Protein AF-F0Y6E3-F1 (afdb_monomer_lite)

pLDDT: mean 87.99, std 11.55, range [56.91, 97.0]

InterPro domains:
  IPR009050 Globin-like superfamily [SSF46458] (15-75)
  IPR012292 Globin/Protoglobin [G3DSA:1.10.490.10] (1-75)

Organism: Aureococcus anophagefferens (NCBI:txid44056)

Radius of gyration: 13.63 Å; chains: 1; bounding box: 31×28×33 Å

Sequence (75 aa):
MVTRWHESAQRPGFKFLVVQIVCNLTGGPQRYTGRPMDEAHKHLNISEAEWGVFMGLFNEVCGEFGLPAEDQDDL

Foldseek 3Di:
DVVVCCVPPPDVVVVVLVVQVVCVVVVHPHHRPDDDPCVVCVVVPQDPVNVVVVLVVVLVVCVVVPPPVVVSVVD

Secondary structure (DSSP, 8-state):
-HHHHHHHH--HHHHHHHHHHHHHHTT-SPPP-S--HHHHHTTT---HHHHHHHHHHHHHHHHHTT--HHHHHT-

Structure (mmCIF, N/CA/C/O backbone):
data_AF-F0Y6E3-F1
#
_entry.id   AF-F0Y6E3-F1
#
loop_
_atom_site.group_PDB
_atom_site.id
_atom_site.type_symbol
_atom_site.label_atom_id
_atom_site.label_alt_id
_atom_site.label_comp_id
_atom_site.label_asym_id
_atom_site.label_entity_id
_atom_site.label_seq_id
_atom_site.pdbx_PDB_ins_code
_atom_site.Cartn_x
_atom_site.Cartn_y
_atom_site.Cartn_z
_atom_site.occupancy
_atom_site.B_iso_or_equiv
_atom_site.auth_seq_id
_atom_site.auth_comp_id
_atom_site.auth_asym_id
_atom_site.auth_atom_id
_atom_site.pdbx_PDB_model_num
ATOM 1 N N . MET A 1 1 ? 6.055 -16.187 -9.906 1.00 62.44 1 MET A N 1
ATOM 2 C CA . MET A 1 1 ? 6.720 -15.005 -10.512 1.00 62.44 1 MET A CA 1
ATOM 3 C C . MET A 1 1 ? 6.953 -13.886 -9.496 1.00 62.44 1 MET A C 1
ATOM 5 O O . MET A 1 1 ? 8.024 -13.298 -9.535 1.00 62.44 1 MET A O 1
ATOM 9 N N . VAL A 1 2 ? 6.037 -13.653 -8.548 1.00 61.06 2 VAL A N 1
ATOM 10 C CA . VAL A 1 2 ? 6.174 -12.642 -7.476 1.00 61.06 2 VAL A CA 1
ATOM 11 C C . VAL A 1 2 ? 7.231 -13.004 -6.415 1.00 61.06 2 VAL A C 1
ATOM 13 O O . VAL A 1 2 ? 8.080 -12.180 -6.088 1.00 61.06 2 VAL A O 1
ATOM 16 N N . THR A 1 3 ? 7.281 -14.259 -5.951 1.00 63.00 3 THR A N 1
ATOM 17 C CA . THR A 1 3 ? 8.247 -14.725 -4.927 1.00 63.00 3 THR A CA 1
ATOM 18 C C . THR A 1 3 ? 9.707 -14.438 -5.299 1.00 63.00 3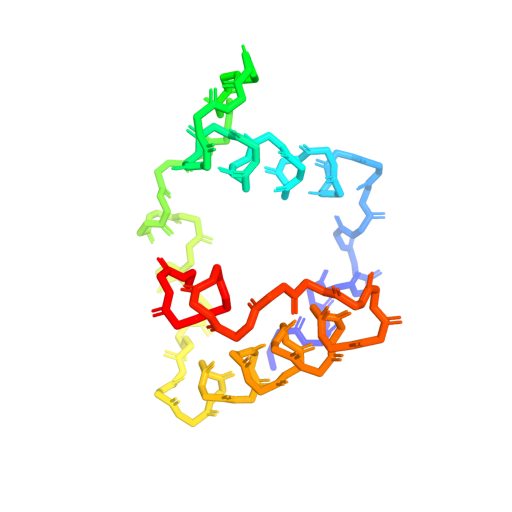 THR A C 1
ATOM 20 O O . THR A 1 3 ? 10.463 -13.887 -4.507 1.00 63.00 3 THR A O 1
ATOM 23 N N . ARG A 1 4 ? 10.085 -14.697 -6.558 1.00 68.00 4 ARG A N 1
ATOM 24 C CA . ARG A 1 4 ? 11.436 -14.422 -7.080 1.00 68.00 4 ARG A CA 1
ATOM 25 C C . ARG A 1 4 ? 11.779 -12.923 -7.092 1.00 68.00 4 ARG A C 1
ATOM 27 O O . ARG A 1 4 ? 12.946 -12.549 -6.983 1.00 68.00 4 ARG A O 1
ATOM 34 N N . TRP A 1 5 ? 10.780 -12.055 -7.250 1.00 63.78 5 TRP A N 1
AT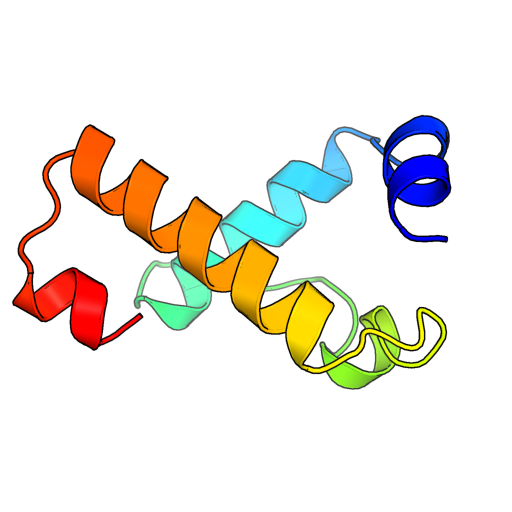OM 35 C CA . TRP A 1 5 ? 10.969 -10.606 -7.189 1.00 63.78 5 TRP A CA 1
ATOM 36 C C . TRP A 1 5 ? 11.217 -10.145 -5.751 1.00 63.78 5 TRP A C 1
ATOM 38 O O . TRP A 1 5 ? 12.133 -9.358 -5.524 1.00 63.78 5 TRP A O 1
ATOM 48 N N . HIS A 1 6 ? 10.497 -10.704 -4.771 1.00 65.62 6 HIS A N 1
ATOM 49 C CA . HIS A 1 6 ? 10.786 -10.449 -3.357 1.00 65.62 6 HIS A CA 1
ATOM 50 C C . HIS A 1 6 ? 12.230 -10.827 -3.001 1.00 65.62 6 HIS A C 1
ATOM 52 O O . HIS A 1 6 ? 12.934 -10.026 -2.400 1.00 65.62 6 HIS A O 1
ATOM 58 N N . GLU A 1 7 ? 12.725 -11.979 -3.447 1.00 66.06 7 GLU A N 1
ATOM 59 C CA . GLU A 1 7 ? 14.092 -12.424 -3.137 1.00 66.06 7 GLU A CA 1
ATOM 60 C C . GLU A 1 7 ? 15.191 -11.570 -3.793 1.00 66.06 7 GLU A C 1
ATOM 62 O O . GLU A 1 7 ? 16.262 -11.389 -3.220 1.00 66.06 7 GLU A O 1
ATOM 67 N N . SER A 1 8 ? 14.944 -11.030 -4.990 1.00 66.19 8 SER A N 1
ATOM 68 C CA . SER A 1 8 ? 15.963 -10.310 -5.773 1.00 66.19 8 SER A CA 1
ATOM 69 C C . SER A 1 8 ? 15.914 -8.784 -5.649 1.00 66.19 8 SER A C 1
ATOM 71 O O . SER A 1 8 ? 16.913 -8.119 -5.933 1.00 66.19 8 SER A O 1
ATOM 73 N N . ALA A 1 9 ? 14.779 -8.210 -5.233 1.00 60.38 9 ALA A N 1
ATOM 74 C CA . ALA A 1 9 ? 14.533 -6.767 -5.267 1.00 60.38 9 ALA A CA 1
ATOM 75 C C . ALA A 1 9 ? 14.192 -6.132 -3.907 1.00 60.38 9 ALA A C 1
ATOM 77 O O . ALA A 1 9 ? 13.998 -4.914 -3.866 1.00 60.38 9 ALA A O 1
ATOM 78 N N . GLN A 1 10 ? 14.169 -6.891 -2.799 1.00 56.91 10 GLN A N 1
ATOM 79 C CA . GLN A 1 10 ? 14.021 -6.362 -1.430 1.00 56.91 10 GLN A CA 1
ATOM 80 C C . GLN A 1 10 ? 15.248 -5.519 -1.021 1.00 56.91 10 GLN A C 1
ATOM 82 O O . GLN A 1 10 ? 16.092 -5.901 -0.215 1.00 56.91 10 GLN A O 1
ATOM 87 N N . ARG A 1 11 ? 15.351 -4.323 -1.600 1.00 60.19 11 ARG A N 1
ATOM 88 C CA . ARG A 1 11 ? 16.161 -3.220 -1.085 1.00 60.19 11 ARG A CA 1
ATOM 89 C C . ARG A 1 11 ? 15.343 -2.511 0.002 1.00 60.19 11 ARG A C 1
ATOM 91 O O . ARG A 1 11 ? 14.117 -2.474 -0.120 1.00 60.19 11 ARG A O 1
ATOM 98 N N . PRO A 1 12 ? 15.975 -1.857 0.995 1.00 60.69 12 PRO A N 1
ATOM 99 C CA . PRO A 1 12 ? 15.286 -1.031 1.998 1.00 60.69 12 PRO A CA 1
ATOM 100 C C . PRO A 1 12 ? 14.216 -0.076 1.428 1.00 60.69 12 PRO A C 1
ATOM 102 O O . PRO A 1 12 ? 13.235 0.234 2.097 1.00 60.69 12 PRO A O 1
ATOM 105 N N . GLY A 1 13 ? 14.362 0.341 0.163 1.00 75.94 13 GLY A N 1
ATOM 106 C CA . GLY A 1 13 ? 13.384 1.164 -0.547 1.00 75.94 13 GLY A CA 1
ATOM 107 C C . GLY A 1 13 ? 12.006 0.523 -0.761 1.00 75.94 13 GLY A C 1
ATOM 108 O O . GLY A 1 13 ? 11.027 1.257 -0.806 1.00 75.94 13 GLY A O 1
ATOM 109 N N . PHE A 1 14 ? 11.881 -0.809 -0.847 1.00 82.69 14 PHE A N 1
ATOM 110 C CA . PHE A 1 14 ? 10.575 -1.453 -1.049 1.00 82.69 14 PHE A CA 1
ATOM 111 C C . PHE A 1 14 ? 9.641 -1.207 0.140 1.00 82.69 14 PHE A C 1
ATOM 113 O O . PHE A 1 14 ? 8.552 -0.666 -0.037 1.00 82.69 14 PHE A O 1
ATOM 120 N N . LYS A 1 15 ? 10.101 -1.511 1.362 1.00 85.75 15 LYS A N 1
ATOM 121 C CA . LYS A 1 15 ? 9.320 -1.270 2.585 1.00 85.75 15 LYS A CA 1
ATOM 122 C C . LYS A 1 15 ? 8.969 0.211 2.745 1.00 85.75 15 LYS A C 1
ATOM 124 O O . LYS A 1 15 ? 7.863 0.533 3.159 1.00 85.75 15 LYS A O 1
ATOM 129 N N . PHE A 1 16 ? 9.878 1.109 2.369 1.00 90.50 16 PHE A N 1
ATOM 130 C CA . PHE A 1 16 ? 9.626 2.548 2.415 1.00 90.50 16 PHE A CA 1
ATOM 131 C C . PHE A 1 16 ? 8.495 2.985 1.471 1.00 90.50 16 PHE A C 1
ATOM 133 O O . PHE A 1 16 ? 7.636 3.759 1.880 1.00 90.50 16 PHE A O 1
ATOM 140 N N . LEU A 1 17 ? 8.446 2.461 0.241 1.00 92.88 17 LEU A N 1
ATOM 141 C CA . LEU A 1 17 ? 7.365 2.758 -0.705 1.00 92.88 17 LEU A CA 1
ATOM 142 C C . LEU A 1 17 ? 6.010 2.223 -0.229 1.00 92.88 17 LEU A C 1
ATOM 144 O O . LEU A 1 17 ? 5.007 2.913 -0.398 1.00 92.88 17 LEU A O 1
ATOM 148 N N . VAL A 1 18 ? 5.985 1.036 0.389 1.00 92.19 18 VAL A N 1
ATOM 149 C CA . VAL A 1 18 ? 4.763 0.467 0.985 1.00 92.19 18 VAL A CA 1
ATOM 150 C C . VAL A 1 18 ? 4.271 1.334 2.151 1.00 92.19 18 VAL A C 1
ATOM 152 O O . VAL A 1 18 ? 3.096 1.673 2.209 1.00 92.19 18 VAL A O 1
ATOM 155 N N . VAL A 1 19 ? 5.167 1.786 3.034 1.00 93.00 19 VAL A N 1
ATOM 156 C CA . VAL A 1 19 ? 4.803 2.723 4.115 1.00 93.00 19 VAL A CA 1
ATOM 157 C C . VAL A 1 19 ? 4.284 4.043 3.546 1.00 93.00 19 VAL A C 1
ATOM 159 O O . VAL A 1 19 ? 3.260 4.543 3.997 1.00 93.00 19 VAL A O 1
ATOM 162 N N . GLN A 1 20 ? 4.955 4.606 2.537 1.00 95.44 20 GLN A N 1
ATOM 163 C CA . GLN A 1 20 ? 4.506 5.849 1.918 1.00 95.44 20 GLN A CA 1
ATOM 164 C C . GLN A 1 20 ? 3.111 5.731 1.301 1.00 95.44 20 GLN A C 1
ATOM 166 O O . GLN A 1 20 ? 2.323 6.650 1.492 1.00 95.44 20 GLN A O 1
ATOM 171 N N . ILE A 1 21 ? 2.818 4.663 0.544 1.00 94.81 21 ILE A N 1
ATOM 172 C CA . ILE A 1 21 ? 1.512 4.525 -0.117 1.00 94.81 21 ILE A CA 1
ATOM 173 C C . ILE A 1 21 ? 0.403 4.311 0.910 1.00 94.81 21 ILE A C 1
ATOM 175 O O . ILE A 1 21 ? -0.591 5.023 0.851 1.00 94.81 21 ILE A O 1
ATOM 179 N N . VAL A 1 22 ? 0.595 3.413 1.883 1.00 92.62 22 VAL A N 1
ATOM 180 C CA . VAL A 1 22 ? -0.428 3.125 2.898 1.00 92.62 22 VAL A CA 1
ATOM 181 C C . VAL A 1 22 ? -0.703 4.377 3.720 1.00 92.62 22 VAL A C 1
ATOM 183 O O . VAL A 1 22 ? -1.839 4.825 3.760 1.00 92.62 22 VAL A O 1
ATOM 186 N N . CYS A 1 23 ? 0.330 5.018 4.280 1.00 94.38 23 CYS A N 1
ATOM 187 C CA . CYS A 1 23 ? 0.132 6.248 5.042 1.00 94.38 23 CYS A CA 1
ATOM 188 C C . CYS A 1 23 ? -0.483 7.373 4.199 1.00 94.38 23 CYS A C 1
ATOM 190 O O . CYS A 1 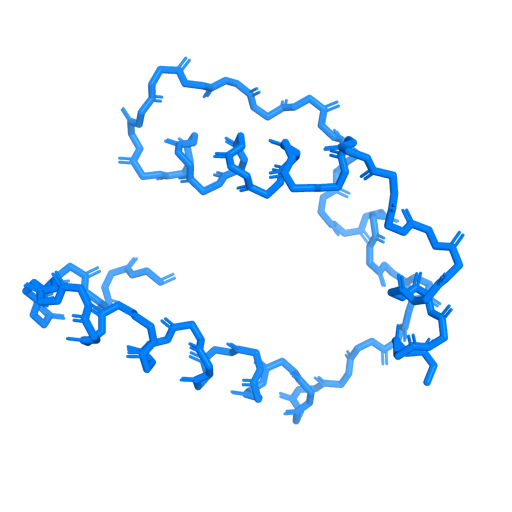23 ? -1.286 8.129 4.721 1.00 94.38 23 CYS A O 1
ATOM 192 N N . ASN A 1 24 ? -0.122 7.516 2.918 1.00 95.31 24 ASN A N 1
ATOM 193 C CA . ASN A 1 24 ? -0.706 8.552 2.064 1.00 95.31 24 ASN A CA 1
ATOM 194 C C . ASN A 1 24 ? -2.205 8.320 1.817 1.00 95.31 24 ASN A C 1
ATOM 196 O O . ASN A 1 24 ? -2.981 9.271 1.876 1.00 95.31 24 ASN A O 1
ATOM 200 N N . LEU A 1 25 ? -2.598 7.073 1.546 1.00 92.69 25 LEU A N 1
ATOM 201 C CA . LEU A 1 25 ? -3.987 6.706 1.267 1.00 92.69 25 LEU A CA 1
ATOM 202 C C . LEU A 1 25 ? -4.870 6.763 2.518 1.00 92.69 25 LEU A C 1
ATOM 204 O O . LEU A 1 25 ? -6.046 7.085 2.403 1.00 92.69 25 LEU A O 1
ATOM 208 N N . THR A 1 26 ? -4.301 6.546 3.705 1.00 92.19 26 THR A N 1
ATOM 209 C CA . THR A 1 26 ? -5.025 6.600 4.987 1.00 92.19 26 THR A CA 1
ATOM 210 C C . THR A 1 26 ? -4.983 7.972 5.672 1.00 92.19 26 THR A C 1
ATOM 212 O O . THR A 1 26 ? -5.273 8.094 6.859 1.00 92.19 26 THR A O 1
ATOM 215 N N . GLY A 1 27 ? -4.622 9.035 4.942 1.00 93.00 27 GLY A N 1
ATOM 216 C CA . GLY A 1 27 ? -4.665 10.420 5.439 1.00 93.00 27 GLY A CA 1
ATOM 217 C C . GLY A 1 27 ? -3.437 10.876 6.240 1.00 93.00 27 GLY A C 1
ATOM 218 O O . GLY A 1 27 ? -3.421 11.978 6.789 1.00 93.00 27 GLY A O 1
ATOM 219 N N . GLY A 1 28 ? -2.386 10.062 6.294 1.00 94.94 28 GLY A N 1
ATOM 220 C CA . GLY A 1 28 ? -1.092 10.422 6.861 1.00 94.94 28 GLY A CA 1
ATOM 221 C C . GLY A 1 28 ? -0.315 11.450 6.017 1.00 94.94 28 GLY A C 1
ATOM 222 O O . GLY A 1 28 ? -0.583 11.651 4.831 1.00 94.94 28 GLY A O 1
ATOM 223 N N . PRO A 1 29 ? 0.703 12.109 6.603 1.00 97.00 29 PRO A N 1
ATOM 224 C CA . PRO A 1 29 ? 1.453 13.189 5.949 1.00 97.00 29 PRO A CA 1
ATOM 225 C C . PRO A 1 29 ? 2.424 12.708 4.858 1.00 97.00 29 PRO A C 1
ATOM 227 O O . PRO A 1 29 ? 3.058 13.521 4.181 1.00 97.00 29 PRO A O 1
ATOM 230 N N . GLN A 1 30 ? 2.616 11.395 4.716 1.00 96.38 30 GLN A N 1
ATOM 231 C CA . GLN A 1 30 ? 3.517 10.818 3.729 1.00 96.38 30 GLN A CA 1
ATOM 232 C C . GLN A 1 30 ? 2.999 11.089 2.318 1.00 96.38 30 GLN A C 1
ATOM 234 O O . GLN A 1 30 ? 1.812 10.977 2.035 1.00 96.38 30 GLN A O 1
ATOM 239 N N . ARG A 1 31 ? 3.926 11.389 1.407 1.00 95.94 31 ARG A N 1
ATOM 240 C CA . ARG A 1 31 ? 3.669 11.436 -0.032 1.00 95.94 31 ARG A CA 1
ATOM 241 C C . ARG A 1 31 ? 4.239 10.182 -0.675 1.00 95.94 31 ARG A C 1
ATOM 243 O O . ARG A 1 31 ? 5.418 9.886 -0.485 1.00 95.94 31 ARG A O 1
ATOM 250 N N . TYR A 1 32 ? 3.438 9.494 -1.481 1.00 95.00 32 TYR A N 1
ATOM 251 C CA . TYR A 1 32 ? 3.928 8.395 -2.303 1.00 95.00 32 TYR A CA 1
ATOM 252 C C . TYR A 1 32 ? 4.873 8.899 -3.401 1.00 95.00 32 TYR A C 1
ATOM 254 O O . TYR A 1 32 ? 4.537 9.809 -4.160 1.00 95.00 32 TYR A O 1
ATOM 262 N N . THR A 1 33 ? 6.074 8.321 -3.464 1.00 94.25 33 THR A N 1
ATOM 263 C CA . THR A 1 33 ? 7.125 8.689 -4.436 1.00 94.25 33 THR A CA 1
ATOM 264 C C . THR A 1 33 ? 7.480 7.560 -5.403 1.00 94.25 33 THR A C 1
ATOM 266 O O . THR A 1 33 ? 8.449 7.662 -6.155 1.00 94.25 33 THR A O 1
ATOM 269 N N . GLY A 1 34 ? 6.709 6.470 -5.385 1.00 91.44 34 GLY A N 1
ATOM 270 C CA . GLY A 1 34 ? 6.890 5.352 -6.302 1.00 91.44 34 GLY A CA 1
ATOM 271 C C . GLY A 1 34 ? 6.320 5.619 -7.695 1.00 91.44 34 GLY A C 1
ATOM 272 O O . GLY A 1 34 ? 5.779 6.685 -7.991 1.00 91.44 34 GLY A O 1
ATOM 273 N N . ARG A 1 35 ? 6.450 4.612 -8.562 1.00 93.31 35 ARG A N 1
ATOM 274 C CA . ARG A 1 35 ? 5.796 4.604 -9.878 1.00 93.31 35 ARG A CA 1
ATOM 275 C C . ARG A 1 35 ? 4.274 4.550 -9.709 1.00 93.31 35 ARG A C 1
ATOM 277 O O . ARG A 1 35 ? 3.830 3.978 -8.715 1.00 93.31 35 ARG A O 1
ATOM 284 N N . PRO A 1 36 ? 3.488 5.039 -10.682 1.00 94.94 36 PRO A N 1
ATOM 285 C CA . PRO A 1 36 ? 2.053 4.764 -10.737 1.00 94.94 36 PRO A CA 1
ATOM 286 C C . PRO A 1 36 ? 1.752 3.277 -10.490 1.00 94.94 36 PRO A C 1
ATOM 288 O O . PRO A 1 36 ? 2.521 2.404 -10.905 1.00 94.94 36 PRO A O 1
ATOM 291 N N . MET A 1 37 ? 0.684 2.984 -9.744 1.00 92.31 37 MET A N 1
ATOM 292 C CA . MET A 1 37 ? 0.444 1.640 -9.205 1.00 92.31 37 MET A CA 1
ATOM 293 C C . MET A 1 37 ? 0.200 0.600 -10.307 1.00 92.31 37 MET A C 1
ATOM 295 O O . MET A 1 37 ? 0.691 -0.527 -10.227 1.00 92.31 37 MET A O 1
ATOM 299 N N . ASP A 1 38 ? -0.474 1.014 -11.376 1.00 93.19 38 ASP A N 1
ATOM 300 C CA . ASP A 1 38 ? -0.661 0.259 -12.610 1.00 93.19 38 ASP A CA 1
ATOM 301 C C . ASP A 1 38 ? 0.682 -0.037 -13.297 1.00 93.19 38 ASP A C 1
ATOM 303 O O . ASP A 1 38 ? 0.997 -1.189 -13.592 1.00 93.19 38 ASP A O 1
ATOM 307 N N . GLU A 1 39 ? 1.543 0.964 -13.479 1.00 94.38 39 GLU A N 1
ATOM 308 C CA . GLU A 1 39 ? 2.864 0.780 -14.085 1.00 94.38 39 GLU A CA 1
ATOM 309 C C . GLU A 1 39 ? 3.786 -0.110 -13.245 1.00 94.38 39 GLU A C 1
ATOM 311 O O . GLU A 1 39 ? 4.576 -0.893 -13.789 1.00 94.38 39 GLU A O 1
ATOM 316 N N . ALA A 1 4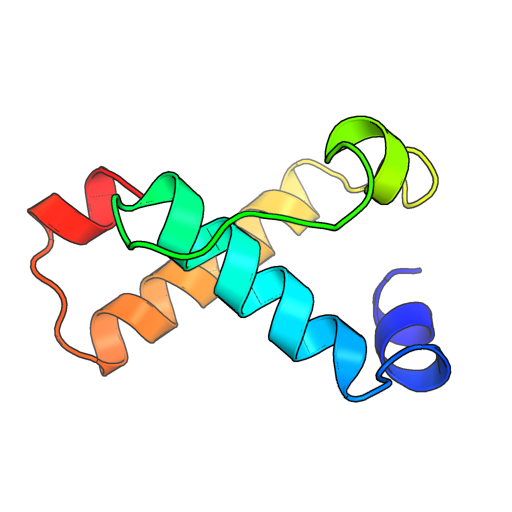0 ? 3.694 0.007 -11.920 1.00 90.44 40 ALA A N 1
ATOM 317 C CA . ALA A 1 40 ? 4.482 -0.767 -10.978 1.00 90.44 40 ALA A CA 1
ATOM 318 C C . ALA A 1 40 ? 4.149 -2.264 -11.028 1.00 90.44 40 ALA A C 1
ATOM 320 O O . ALA A 1 40 ? 5.061 -3.065 -10.823 1.00 90.44 40 ALA A O 1
ATOM 321 N N . HIS A 1 41 ? 2.907 -2.638 -11.355 1.00 92.38 41 HIS A N 1
ATOM 322 C CA . HIS A 1 41 ? 2.428 -4.022 -11.266 1.00 92.38 41 HIS A CA 1
ATOM 323 C C . HIS A 1 41 ? 2.036 -4.653 -12.612 1.00 92.38 41 HIS A C 1
ATOM 325 O O . HIS A 1 41 ? 1.994 -5.879 -12.698 1.00 92.38 41 HIS A O 1
ATOM 331 N N . LYS A 1 42 ? 1.852 -3.876 -13.693 1.00 91.88 42 LYS A N 1
ATOM 332 C CA . LYS A 1 42 ? 1.376 -4.377 -15.006 1.00 91.88 42 LYS A CA 1
ATOM 333 C C . LYS A 1 42 ? 2.148 -5.568 -15.572 1.00 91.88 42 LYS A C 1
ATOM 335 O O . LYS A 1 42 ? 1.592 -6.382 -16.288 1.00 91.88 42 LYS A O 1
ATOM 340 N N . HIS A 1 43 ? 3.442 -5.653 -15.285 1.00 91.69 43 HIS A N 1
ATOM 341 C CA . HIS A 1 43 ? 4.336 -6.678 -15.825 1.00 91.69 43 HIS A CA 1
ATOM 342 C C . HIS A 1 43 ? 4.399 -7.942 -14.957 1.00 91.69 43 HIS A C 1
ATOM 344 O O . HIS A 1 43 ? 5.054 -8.910 -15.338 1.00 91.69 43 HIS A O 1
ATOM 350 N N . LEU A 1 44 ? 3.766 -7.923 -13.781 1.00 90.69 44 LEU A N 1
ATOM 351 C CA . LEU A 1 44 ? 3.734 -9.051 -12.855 1.00 90.69 44 LEU A CA 1
ATOM 352 C C . LEU A 1 44 ? 2.584 -10.018 -13.155 1.00 90.69 44 LEU A C 1
ATOM 354 O O . LEU A 1 44 ? 2.636 -11.145 -12.674 1.00 90.69 44 LEU A O 1
ATOM 358 N N . ASN A 1 45 ? 1.592 -9.598 -13.957 1.00 91.94 45 ASN A N 1
ATOM 359 C CA . ASN A 1 45 ? 0.389 -10.373 -14.285 1.00 91.94 45 ASN A CA 1
ATOM 360 C C . ASN A 1 45 ? -0.304 -10.943 -13.035 1.00 91.94 45 ASN A C 1
ATOM 362 O O . ASN A 1 45 ? -0.640 -12.124 -13.000 1.00 91.94 45 ASN A O 1
ATOM 366 N N . ILE A 1 46 ? -0.482 -10.102 -12.009 1.00 93.81 46 ILE A N 1
ATOM 367 C CA . ILE A 1 46 ? -1.133 -10.490 -10.752 1.00 93.81 46 ILE A CA 1
ATOM 368 C C . ILE A 1 46 ? -2.575 -10.898 -11.055 1.00 93.81 46 ILE A C 1
ATOM 370 O O . ILE A 1 46 ? -3.349 -10.112 -11.603 1.00 93.81 46 ILE A O 1
ATOM 374 N N . SER A 1 47 ? -2.917 -12.134 -10.714 1.00 95.62 47 SER A N 1
ATOM 375 C CA . SER A 1 47 ? -4.276 -12.659 -10.830 1.00 95.62 47 SER A CA 1
ATOM 376 C C . SER A 1 47 ? -5.174 -12.170 -9.690 1.00 95.62 47 SER A C 1
ATOM 378 O O . SER A 1 47 ? -4.693 -11.825 -8.612 1.00 95.62 47 SER A O 1
ATOM 380 N N . GLU A 1 48 ? -6.495 -12.212 -9.885 1.00 96.19 48 GLU A N 1
ATOM 381 C CA . GLU A 1 48 ? -7.460 -11.919 -8.811 1.00 96.19 48 GLU A CA 1
ATOM 382 C C . GLU A 1 48 ? -7.266 -12.831 -7.591 1.00 96.19 48 GLU A C 1
ATOM 384 O O . GLU A 1 48 ? -7.405 -12.384 -6.457 1.00 96.19 48 GLU A O 1
ATOM 389 N N . ALA A 1 49 ? -6.886 -14.095 -7.807 1.00 96.69 49 ALA A N 1
ATOM 390 C CA . ALA A 1 49 ? -6.604 -15.029 -6.722 1.00 96.69 49 ALA A CA 1
ATOM 391 C C . ALA A 1 49 ? -5.371 -14.608 -5.901 1.00 96.69 49 ALA A C 1
ATOM 393 O O . ALA A 1 49 ? -5.414 -14.621 -4.673 1.00 96.69 49 ALA A O 1
ATOM 394 N N . GLU A 1 50 ? -4.283 -14.198 -6.559 1.00 95.62 50 GLU A N 1
ATOM 395 C CA . GLU A 1 50 ? -3.088 -13.680 -5.875 1.00 95.62 50 GLU A CA 1
ATOM 396 C C . GLU A 1 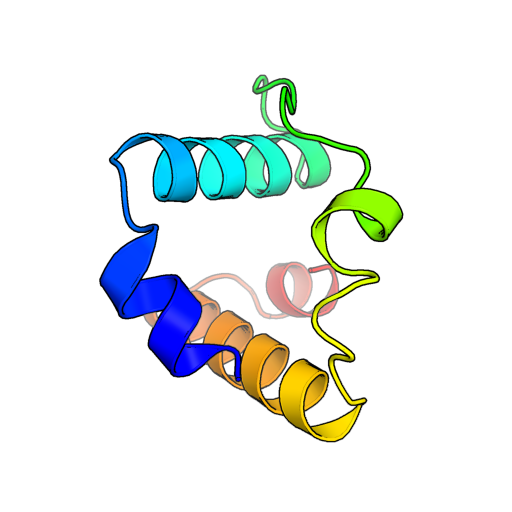50 ? -3.377 -12.358 -5.152 1.00 95.62 50 GLU A C 1
ATOM 398 O O . GLU A 1 50 ? -2.875 -12.142 -4.049 1.00 95.62 50 GLU A O 1
ATOM 403 N N . TRP A 1 51 ? -4.220 -11.502 -5.735 1.00 94.88 51 TRP A N 1
ATOM 404 C CA . TRP A 1 51 ? -4.702 -10.290 -5.075 1.00 94.88 51 TRP A CA 1
ATOM 405 C C . TRP A 1 51 ? -5.533 -10.607 -3.823 1.00 94.88 51 TRP A C 1
ATOM 407 O O . TRP A 1 51 ? -5.316 -10.011 -2.771 1.00 94.88 51 TRP A O 1
ATOM 417 N N . GLY A 1 52 ? -6.424 -11.598 -3.896 1.00 96.44 52 GLY A N 1
ATOM 418 C CA . GLY A 1 52 ? -7.205 -12.059 -2.748 1.00 96.44 52 GLY A CA 1
ATOM 419 C C . GLY A 1 52 ? -6.330 -12.588 -1.608 1.00 96.44 52 GLY A C 1
ATOM 420 O O . GLY A 1 52 ? -6.595 -12.291 -0.446 1.00 96.44 52 GLY A O 1
ATOM 421 N N . VAL A 1 53 ? -5.245 -13.306 -1.924 1.00 96.94 53 VAL A N 1
ATOM 422 C CA . VAL A 1 53 ? -4.259 -13.742 -0.917 1.00 96.94 53 VAL A CA 1
ATOM 423 C C . VAL A 1 53 ? -3.588 -12.543 -0.245 1.00 96.94 53 VAL A C 1
ATOM 425 O O . VAL A 1 53 ? -3.432 -12.543 0.973 1.00 96.94 53 VAL A O 1
ATOM 428 N N . PHE A 1 54 ? -3.214 -11.513 -1.011 1.00 93.94 54 PHE A N 1
ATOM 429 C CA . PHE A 1 54 ? -2.639 -10.289 -0.449 1.00 93.94 54 PHE A CA 1
ATOM 430 C C . PHE A 1 54 ? -3.604 -9.593 0.521 1.00 93.94 54 PHE A C 1
ATOM 432 O O . PHE A 1 54 ? -3.202 -9.293 1.643 1.00 93.94 54 PHE A O 1
ATOM 439 N N . MET A 1 55 ? -4.868 -9.397 0.130 1.00 94.06 55 MET A N 1
ATOM 440 C CA . MET A 1 55 ? -5.875 -8.765 0.994 1.00 94.06 55 MET A CA 1
ATOM 441 C C . MET A 1 55 ? -6.157 -9.589 2.256 1.00 94.06 55 MET A C 1
ATOM 443 O O . MET A 1 55 ? -6.285 -9.028 3.340 1.00 94.06 55 MET A O 1
ATOM 447 N N . GLY A 1 56 ? -6.184 -10.921 2.145 1.00 95.12 56 GLY A N 1
ATOM 448 C CA . GLY A 1 56 ? -6.324 -11.803 3.306 1.00 95.12 56 GLY A CA 1
ATOM 449 C C . GLY A 1 56 ? -5.196 -11.618 4.323 1.00 95.12 56 GLY A C 1
ATOM 450 O O . GLY A 1 56 ? -5.466 -11.430 5.506 1.00 95.12 56 GLY A O 1
ATOM 451 N N . LEU A 1 57 ? -3.942 -11.596 3.857 1.00 95.75 57 LEU A N 1
ATOM 452 C CA . LEU A 1 57 ? -2.774 -11.353 4.713 1.00 95.75 57 LEU A CA 1
ATOM 453 C C . LEU A 1 57 ? -2.770 -9.938 5.305 1.00 95.75 57 LEU A C 1
ATOM 455 O O . LEU A 1 57 ? -2.373 -9.749 6.450 1.00 95.75 57 LEU A O 1
ATOM 459 N N . PHE A 1 58 ? -3.193 -8.939 4.530 1.00 93.38 58 PHE A N 1
ATOM 460 C CA . PHE A 1 58 ? -3.292 -7.563 5.004 1.00 93.38 58 PHE A CA 1
ATOM 461 C C . PHE A 1 58 ? -4.292 -7.445 6.165 1.00 93.38 58 PHE A C 1
ATOM 463 O O . PHE A 1 58 ? -3.934 -6.923 7.221 1.00 93.38 58 PHE A O 1
ATOM 470 N N . ASN A 1 59 ? -5.490 -8.017 6.017 1.00 93.19 59 ASN A N 1
ATOM 471 C CA . ASN A 1 59 ? -6.524 -7.997 7.055 1.00 93.19 59 ASN A CA 1
ATOM 472 C C . ASN A 1 59 ? -6.135 -8.817 8.291 1.00 93.19 59 ASN A C 1
ATOM 474 O O . ASN A 1 59 ? -6.397 -8.387 9.413 1.00 93.19 59 ASN A O 1
ATOM 478 N N . GLU A 1 60 ? -5.462 -9.959 8.111 1.00 95.75 60 GLU A N 1
ATOM 479 C CA . GLU A 1 60 ? -4.904 -10.739 9.224 1.00 95.75 60 GLU A CA 1
ATOM 480 C C . GLU A 1 60 ? -3.966 -9.877 10.079 1.00 95.75 60 GLU A C 1
ATOM 482 O O . GLU A 1 60 ? -4.149 -9.785 11.293 1.00 95.75 60 GLU A O 1
ATOM 487 N N . VAL A 1 61 ? -3.036 -9.154 9.444 1.00 94.75 61 VAL A N 1
ATOM 488 C CA . VAL A 1 61 ? -2.114 -8.250 10.146 1.00 94.75 61 VAL A CA 1
ATOM 489 C C . VAL A 1 61 ? -2.862 -7.088 10.806 1.00 94.75 61 VAL A C 1
ATOM 491 O O . VAL A 1 61 ? -2.583 -6.772 11.960 1.00 94.75 61 VAL A O 1
ATOM 494 N N . CYS A 1 62 ? -3.836 -6.456 10.145 1.00 93.69 62 CYS A N 1
ATOM 495 C CA . CYS A 1 62 ? -4.656 -5.419 10.785 1.00 93.69 62 CYS A CA 1
ATOM 496 C C . CYS A 1 62 ? -5.350 -5.938 12.057 1.00 93.69 62 CYS A C 1
ATOM 498 O O . CYS A 1 62 ? -5.363 -5.249 13.083 1.00 93.69 62 CYS A O 1
ATOM 500 N N . GLY A 1 63 ? -5.854 -7.175 12.014 1.00 94.44 63 GLY A N 1
ATOM 501 C CA . GLY A 1 63 ? -6.415 -7.878 13.163 1.00 94.44 63 GLY A CA 1
ATOM 502 C C . GLY A 1 63 ? -5.398 -8.120 14.283 1.00 94.44 63 GLY A C 1
ATOM 503 O O . GLY A 1 63 ? -5.706 -7.855 15.445 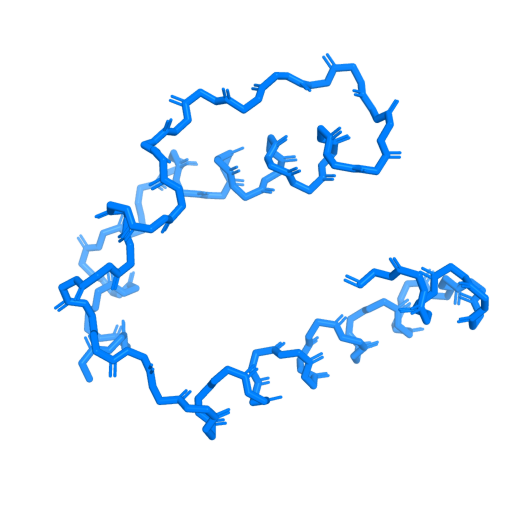1.00 94.44 63 GLY A O 1
ATOM 504 N N . GLU A 1 64 ? -4.174 -8.551 13.961 1.00 96.44 64 GLU A N 1
ATOM 505 C CA . GLU A 1 64 ? -3.087 -8.736 14.941 1.00 96.44 64 GLU A CA 1
ATOM 506 C C . GLU A 1 64 ? -2.741 -7.443 15.695 1.00 96.44 64 GLU A C 1
ATOM 508 O O . GLU A 1 64 ? -2.440 -7.479 16.890 1.00 96.44 64 GLU A O 1
ATOM 513 N N . PHE A 1 65 ? -2.807 -6.296 15.015 1.00 94.94 65 PHE A N 1
ATOM 514 C CA . PHE A 1 65 ? -2.565 -4.979 15.611 1.00 94.94 65 PHE A CA 1
ATOM 515 C C . PHE A 1 65 ? -3.808 -4.358 16.269 1.00 94.94 65 PHE A C 1
ATOM 517 O O . PHE A 1 65 ? -3.706 -3.282 16.860 1.00 94.94 65 PHE A O 1
ATOM 524 N N . GLY A 1 66 ? -4.957 -5.039 16.223 1.00 95.75 66 GLY A N 1
ATOM 525 C CA . GLY A 1 66 ? -6.179 -4.629 16.912 1.00 95.75 66 GLY A CA 1
ATOM 526 C C . GLY A 1 66 ? -6.871 -3.414 16.296 1.00 95.75 66 GLY A C 1
ATOM 527 O O . GLY A 1 66 ? -7.492 -2.645 17.031 1.00 95.75 66 GLY A O 1
ATOM 528 N N . LEU A 1 67 ? -6.761 -3.218 14.978 1.00 94.00 67 LEU A N 1
ATOM 529 C CA . LEU A 1 67 ? -7.509 -2.162 14.292 1.00 94.00 67 LEU A CA 1
ATOM 530 C C . LEU A 1 67 ? -9.024 -2.430 14.407 1.00 94.00 67 LEU A C 1
ATOM 532 O O . LEU A 1 67 ? -9.439 -3.588 14.275 1.00 94.00 67 LEU A O 1
ATOM 536 N N . PRO A 1 68 ? -9.860 -1.400 14.633 1.00 93.69 68 PRO A N 1
ATOM 537 C CA . PRO A 1 68 ? -11.315 -1.524 14.568 1.00 93.69 68 PRO A CA 1
ATOM 538 C C . PRO A 1 68 ? -11.775 -2.162 13.253 1.00 93.69 68 PRO A C 1
ATOM 540 O O . PRO A 1 68 ? -11.194 -1.907 12.205 1.00 93.69 68 PRO A O 1
ATOM 543 N N . ALA A 1 69 ? -12.831 -2.979 13.293 1.00 88.94 69 ALA A N 1
ATOM 544 C CA . ALA A 1 69 ? -13.349 -3.632 12.086 1.00 88.94 69 ALA A CA 1
ATOM 545 C C . ALA A 1 69 ? -13.818 -2.615 11.030 1.00 88.94 69 ALA A C 1
ATOM 547 O O . ALA A 1 69 ? -13.593 -2.824 9.848 1.00 88.94 69 ALA A O 1
ATOM 548 N N . GLU A 1 70 ? -14.389 -1.492 11.473 1.00 90.50 70 GLU A N 1
ATOM 549 C CA . GLU A 1 70 ? -14.754 -0.367 10.603 1.00 90.50 70 GLU A CA 1
ATOM 550 C C . GLU A 1 70 ? -13.548 0.200 9.840 1.00 90.50 70 GLU A C 1
ATOM 552 O O . GLU A 1 70 ? -13.640 0.415 8.638 1.00 90.50 70 GLU A O 1
ATOM 557 N N . ASP A 1 71 ? -12.395 0.334 10.504 1.00 88.44 71 ASP A N 1
ATOM 558 C CA . ASP A 1 71 ? -11.163 0.777 9.852 1.00 88.44 71 ASP A CA 1
ATOM 559 C C . ASP A 1 71 ? -10.600 -0.302 8.915 1.00 88.44 71 ASP A C 1
ATOM 561 O O . ASP A 1 71 ? -9.944 0.029 7.939 1.00 88.44 71 ASP A O 1
ATOM 565 N N . GLN A 1 72 ? -10.817 -1.591 9.197 1.00 87.25 72 GLN A N 1
ATOM 566 C CA . GLN A 1 72 ? -10.375 -2.682 8.319 1.00 87.25 72 GLN A CA 1
ATOM 567 C C . GLN A 1 72 ? -11.223 -2.787 7.050 1.00 87.25 72 GLN A C 1
ATOM 569 O O . GLN A 1 72 ? -10.673 -3.057 5.989 1.00 87.25 72 GLN A O 1
ATOM 574 N N . ASP A 1 73 ? -12.536 -2.581 7.158 1.00 86.81 73 ASP A N 1
ATOM 575 C CA . ASP A 1 73 ? -13.467 -2.635 6.025 1.00 86.81 73 ASP A CA 1
ATOM 576 C C . ASP A 1 73 ? -13.265 -1.457 5.051 1.00 86.81 73 ASP A C 1
ATOM 578 O O . ASP A 1 73 ? -13.557 -1.582 3.859 1.00 86.81 73 ASP A O 1
ATOM 582 N N . ASP A 1 74 ? -12.751 -0.329 5.550 1.00 86.62 74 ASP A N 1
ATOM 583 C CA . ASP A 1 74 ? -12.425 0.861 4.758 1.00 86.62 74 ASP A CA 1
ATOM 584 C C . ASP A 1 74 ? -11.068 0.765 4.014 1.00 86.62 74 ASP A C 1
ATOM 586 O O . ASP A 1 74 ? -10.793 1.607 3.148 1.00 86.62 74 ASP A O 1
ATOM 590 N N . LEU A 1 75 ? -10.218 -0.228 4.327 1.00 85.56 75 LEU A N 1
ATOM 591 C CA . LEU A 1 75 ? -8.864 -0.418 3.764 1.00 85.56 75 LEU A CA 1
ATOM 592 C C . LEU A 1 75 ? -8.804 -1.455 2.628 1.00 85.56 75 LEU A C 1
ATOM 594 O O . LEU A 1 75 ? -8.053 -1.185 1.658 1.00 85.56 75 LEU A O 1
#